Protein AF-A0A1V5MA65-F1 (afdb_monomer_lite)

Sequence (124 aa):
MDDLGPAFPLGSARTERSMEHWQVRGLVFGADGKLYYTMRLPEAAKDSTWLLRLDPANGKREKVGRIRFGEHEPVAIASATPDFYGNLYFAEAGLSPTGLYIYRPTGISSQPTTFSFKDIKPWG

Structure (mmCIF, N/CA/C/O backbone):
data_AF-A0A1V5MA65-F1
#
_entry.id   AF-A0A1V5MA65-F1
#
loop_
_atom_site.group_PDB
_atom_site.id
_atom_site.type_symbol
_atom_site.label_atom_id
_atom_site.label_alt_id
_atom_site.label_comp_id
_atom_site.label_asym_id
_atom_site.label_entity_id
_atom_site.label_seq_id
_atom_site.pdbx_PDB_ins_code
_atom_site.Cartn_x
_atom_site.Cartn_y
_atom_site.Cartn_z
_atom_site.occupancy
_atom_site.B_iso_or_equiv
_atom_site.auth_seq_id
_atom_site.auth_comp_id
_atom_site.auth_asym_id
_atom_site.auth_atom_id
_atom_site.pdbx_PDB_model_num
ATOM 1 N N . MET A 1 1 ? -15.806 -21.937 -1.472 1.00 61.19 1 MET A N 1
ATOM 2 C CA . MET A 1 1 ? -14.777 -20.889 -1.619 1.00 61.19 1 MET A CA 1
ATOM 3 C C . MET A 1 1 ? -15.074 -20.213 -2.934 1.00 61.19 1 MET A C 1
ATOM 5 O O . MET A 1 1 ? -15.164 -20.925 -3.927 1.00 61.19 1 MET A O 1
ATOM 9 N N . ASP A 1 2 ? -15.275 -18.901 -2.915 1.00 74.38 2 ASP A N 1
ATOM 10 C CA . ASP A 1 2 ? -15.711 -18.147 -4.092 1.00 74.38 2 ASP A CA 1
ATOM 11 C C . ASP A 1 2 ? -14.494 -17.459 -4.736 1.00 74.38 2 ASP A C 1
A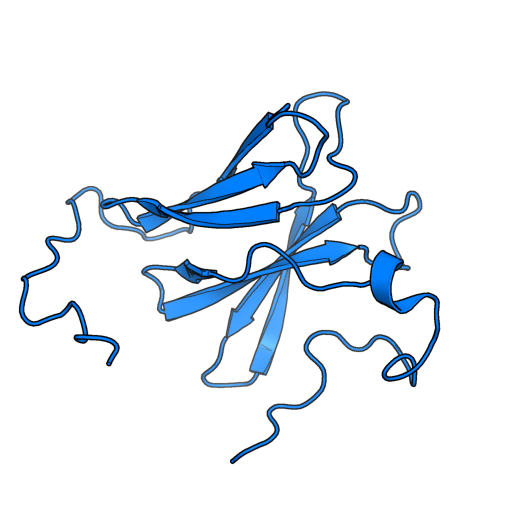TOM 13 O O . ASP A 1 2 ? -13.683 -16.859 -4.029 1.00 74.38 2 ASP A O 1
ATOM 17 N N . ASP A 1 3 ? -14.331 -17.569 -6.062 1.00 73.38 3 ASP A N 1
ATOM 18 C CA . ASP A 1 3 ? -13.291 -16.853 -6.824 1.00 73.38 3 ASP A CA 1
ATOM 19 C C . ASP A 1 3 ? -13.844 -15.484 -7.258 1.00 73.38 3 ASP A C 1
ATOM 21 O O . ASP A 1 3 ? -14.775 -15.405 -8.059 1.00 73.38 3 ASP A O 1
ATOM 25 N N . LEU A 1 4 ? -13.268 -14.398 -6.731 1.00 70.56 4 LEU A N 1
ATOM 26 C CA . LEU A 1 4 ? -13.637 -13.008 -7.058 1.00 70.56 4 LEU A CA 1
ATOM 27 C C . LEU A 1 4 ? -12.943 -12.481 -8.334 1.00 70.56 4 LEU A C 1
ATOM 29 O O . LEU A 1 4 ? -12.908 -11.268 -8.598 1.00 70.56 4 LEU A O 1
ATOM 33 N N . GLY A 1 5 ? -12.345 -13.381 -9.115 1.00 68.75 5 GLY A N 1
ATOM 34 C CA . GLY A 1 5 ? -11.618 -13.077 -10.335 1.00 68.75 5 GLY A CA 1
ATOM 35 C C . GLY A 1 5 ? -10.207 -12.527 -10.086 1.00 68.75 5 GLY A C 1
ATOM 36 O O . GLY A 1 5 ? -9.734 -12.422 -8.950 1.00 68.75 5 GLY A O 1
ATOM 37 N N . PRO A 1 6 ? -9.483 -12.167 -11.159 1.00 64.75 6 PRO A N 1
ATOM 38 C CA . PRO A 1 6 ? -8.100 -11.710 -11.059 1.00 64.75 6 PRO A CA 1
ATOM 39 C C . PRO A 1 6 ? -7.989 -10.386 -10.290 1.00 64.75 6 PRO A C 1
ATOM 41 O O . PRO A 1 6 ? -8.737 -9.447 -10.543 1.00 64.75 6 PRO A O 1
ATOM 44 N N . ALA A 1 7 ? -7.023 -10.278 -9.367 1.00 62.03 7 ALA A N 1
ATOM 45 C CA . ALA A 1 7 ? -6.778 -9.062 -8.577 1.00 62.03 7 ALA A CA 1
ATOM 46 C C . ALA A 1 7 ? -6.448 -7.828 -9.442 1.00 62.03 7 ALA A C 1
ATOM 48 O O . ALA A 1 7 ? -6.726 -6.703 -9.038 1.00 62.03 7 ALA A O 1
ATOM 49 N N . PHE A 1 8 ? -5.909 -8.035 -10.641 1.00 63.16 8 PHE A N 1
ATOM 50 C CA . PHE A 1 8 ? -5.773 -7.040 -11.703 1.00 63.16 8 PHE A CA 1
ATOM 51 C C . PHE A 1 8 ? -5.840 -7.780 -13.048 1.00 63.16 8 PHE A C 1
ATOM 53 O O . PHE A 1 8 ? -5.349 -8.911 -13.099 1.00 63.16 8 PHE A O 1
ATOM 60 N N . PRO A 1 9 ? -6.413 -7.212 -14.126 1.00 62.72 9 PRO A N 1
ATOM 61 C CA . PRO A 1 9 ? -6.472 -7.863 -15.436 1.00 62.72 9 PRO A CA 1
ATOM 62 C C . PRO A 1 9 ? -5.103 -7.821 -16.138 1.00 62.72 9 PRO A C 1
ATOM 64 O O . PRO A 1 9 ? -4.942 -7.255 -17.212 1.00 62.72 9 PRO A O 1
ATOM 67 N N . LEU A 1 10 ? -4.089 -8.414 -15.515 1.00 59.41 10 LEU A N 1
ATOM 68 C CA . LEU A 1 10 ? -2.950 -8.958 -16.243 1.00 59.41 10 LEU A CA 1
ATOM 69 C C . LEU A 1 10 ? -3.488 -10.198 -16.966 1.00 59.41 10 LEU A C 1
ATOM 71 O O . LEU A 1 10 ? -4.347 -10.871 -16.403 1.00 59.41 10 LEU A O 1
ATOM 75 N N . GLY A 1 11 ? -3.071 -10.472 -18.204 1.00 58.00 11 GLY A N 1
ATOM 76 C CA . GLY A 1 11 ? -3.553 -11.617 -18.994 1.00 58.00 11 GLY A CA 1
ATOM 77 C C . GLY A 1 11 ? -3.317 -12.990 -18.332 1.00 58.00 11 GLY A C 1
ATOM 78 O O . GLY A 1 11 ? -3.275 -13.131 -17.116 1.00 58.00 11 GLY A O 1
ATOM 79 N N . SER A 1 12 ? -3.124 -14.055 -19.112 1.00 52.19 12 SER A N 1
ATOM 80 C CA . SER A 1 12 ? -2.975 -15.448 -18.631 1.00 52.19 12 SER A CA 1
ATOM 81 C C . SER A 1 12 ? -1.757 -15.744 -17.719 1.00 52.19 12 SER A C 1
ATOM 83 O O . SER A 1 12 ? -1.396 -16.900 -17.531 1.00 52.19 12 SER A O 1
ATOM 85 N N . ALA A 1 13 ? -1.142 -14.735 -17.102 1.00 53.38 13 ALA A N 1
ATOM 86 C CA . ALA A 1 13 ? 0.080 -14.763 -16.302 1.00 53.38 13 ALA A CA 1
ATOM 87 C C . ALA A 1 13 ? -0.024 -15.498 -14.944 1.00 53.38 13 ALA A C 1
ATOM 89 O O . ALA A 1 13 ? 0.872 -15.367 -14.113 1.00 53.38 13 ALA A O 1
ATOM 90 N N . ARG A 1 14 ? -1.081 -16.292 -14.692 1.00 53.56 14 ARG A N 1
ATOM 91 C CA . ARG A 1 14 ? -1.266 -17.036 -13.424 1.00 53.56 14 ARG A CA 1
ATOM 92 C C . ARG A 1 14 ? -0.153 -18.071 -13.148 1.00 53.56 14 ARG A C 1
ATOM 94 O O . ARG A 1 14 ? -0.109 -18.583 -12.036 1.00 53.56 14 ARG A O 1
ATOM 101 N N . THR A 1 15 ? 0.722 -18.383 -14.113 1.00 51.38 15 THR A N 1
ATOM 102 C CA . THR A 1 15 ? 1.721 -19.469 -14.007 1.00 51.38 15 THR A CA 1
ATOM 103 C C . THR A 1 15 ? 3.110 -19.159 -14.590 1.00 51.38 15 THR A C 1
ATOM 105 O O . THR A 1 15 ? 3.912 -20.074 -14.769 1.00 51.38 15 THR A O 1
ATOM 108 N N . GLU A 1 16 ? 3.435 -17.909 -14.925 1.00 54.78 16 GLU A N 1
ATOM 109 C CA . GLU A 1 16 ? 4.741 -17.592 -15.530 1.00 54.78 16 GLU A CA 1
ATOM 110 C C . GLU A 1 16 ? 5.850 -17.368 -14.489 1.00 54.78 16 GLU A C 1
ATOM 112 O O . GLU A 1 16 ? 5.624 -16.807 -13.423 1.00 54.78 16 GLU A O 1
ATOM 117 N N . ARG A 1 17 ? 7.105 -17.723 -14.811 1.00 47.19 17 ARG A N 1
ATOM 118 C CA . ARG A 1 17 ? 8.280 -17.410 -13.961 1.00 47.19 17 ARG A CA 1
ATOM 119 C C . ARG A 1 17 ? 8.462 -15.904 -13.699 1.00 47.19 17 ARG A C 1
ATOM 121 O O . ARG A 1 17 ? 9.139 -15.536 -12.747 1.00 47.19 17 ARG A O 1
ATOM 128 N N . SER A 1 18 ? 7.833 -15.045 -14.502 1.00 56.78 18 SER A N 1
ATOM 129 C CA . SER A 1 18 ? 7.744 -13.594 -14.298 1.00 56.78 18 SER A CA 1
ATOM 130 C C . SER A 1 18 ? 6.825 -13.193 -13.131 1.00 56.78 18 SER A C 1
ATOM 132 O O . SER A 1 18 ? 6.765 -12.015 -12.791 1.00 56.78 18 SER A O 1
ATOM 134 N N . MET A 1 19 ? 6.130 -14.138 -12.482 1.00 58.12 19 MET A N 1
ATOM 135 C CA . MET A 1 19 ? 5.205 -13.863 -11.378 1.00 58.12 19 MET A CA 1
ATOM 136 C C . MET A 1 19 ? 5.847 -13.078 -10.235 1.00 58.12 19 MET A C 1
ATOM 138 O O . MET A 1 19 ? 5.172 -12.228 -9.669 1.00 58.12 19 MET A O 1
ATOM 142 N N . GLU A 1 20 ? 7.129 -13.298 -9.916 1.00 61.44 20 GLU A N 1
ATOM 143 C CA . GLU A 1 20 ? 7.842 -12.490 -8.909 1.00 61.44 20 GLU A CA 1
ATOM 144 C C . GLU A 1 20 ? 7.826 -10.997 -9.230 1.00 61.44 20 GLU A C 1
ATOM 146 O O . GLU A 1 20 ? 7.666 -10.169 -8.335 1.00 61.44 20 GLU A O 1
ATOM 151 N N . HIS A 1 21 ? 7.909 -10.653 -10.514 1.00 69.06 21 HIS A N 1
ATOM 152 C CA . HIS A 1 21 ? 7.851 -9.275 -10.980 1.00 69.06 21 HIS A CA 1
ATOM 153 C C . HIS A 1 21 ? 6.453 -8.656 -10.785 1.00 69.06 21 HIS A C 1
ATOM 155 O O . HIS A 1 21 ? 6.341 -7.463 -10.509 1.00 69.06 21 HIS A O 1
ATOM 161 N N . TRP A 1 22 ? 5.390 -9.461 -10.878 1.00 72.75 22 TRP A N 1
ATOM 162 C CA . TRP A 1 22 ? 3.987 -9.023 -10.797 1.00 72.75 22 TRP A CA 1
ATOM 163 C C . TRP A 1 22 ? 3.310 -9.362 -9.464 1.00 72.75 22 TRP A C 1
ATOM 165 O O . TRP A 1 22 ? 2.083 -9.305 -9.349 1.00 72.75 22 TRP A O 1
ATOM 175 N N . GLN A 1 23 ? 4.092 -9.748 -8.456 1.00 77.50 23 GLN A N 1
ATOM 176 C CA . GLN A 1 23 ? 3.560 -10.216 -7.185 1.00 77.50 23 GLN A CA 1
ATOM 177 C C . GLN A 1 23 ? 2.812 -9.108 -6.444 1.00 77.50 23 GLN A C 1
ATOM 179 O O . GLN A 1 23 ? 3.290 -7.984 -6.285 1.00 77.50 23 GLN A O 1
ATOM 184 N N . VAL A 1 24 ? 1.641 -9.478 -5.930 1.00 86.06 24 VAL A N 1
ATOM 185 C CA . VAL A 1 24 ? 0.909 -8.672 -4.959 1.00 86.06 24 VAL A CA 1
ATOM 186 C C . VAL A 1 24 ? 1.661 -8.704 -3.629 1.00 86.06 24 VAL A C 1
ATOM 188 O O . VAL A 1 24 ? 2.080 -9.764 -3.152 1.00 86.06 24 VAL A O 1
ATOM 191 N N . ARG A 1 25 ? 1.840 -7.528 -3.031 1.00 89.94 25 ARG A N 1
ATOM 192 C CA . ARG A 1 25 ? 2.578 -7.312 -1.784 1.00 89.94 25 ARG A CA 1
ATOM 193 C C . ARG A 1 25 ? 1.868 -6.308 -0.888 1.00 89.94 25 ARG A C 1
ATOM 195 O O . ARG A 1 25 ? 1.133 -5.453 -1.382 1.00 89.94 25 ARG A O 1
ATOM 202 N N . GLY A 1 26 ? 2.130 -6.375 0.418 1.00 91.19 26 GLY A N 1
ATOM 203 C CA . GLY A 1 26 ? 1.583 -5.415 1.381 1.00 91.19 26 GLY A CA 1
ATOM 204 C C . GLY A 1 26 ? 0.052 -5.377 1.381 1.00 91.19 26 GLY A C 1
ATOM 205 O O . GLY A 1 26 ? -0.531 -4.301 1.331 1.00 91.19 26 GLY A O 1
ATOM 206 N N . LEU A 1 27 ? -0.588 -6.548 1.356 1.00 93.62 27 LEU A N 1
ATOM 207 C CA . LEU A 1 27 ? -2.043 -6.669 1.369 1.00 93.62 27 LEU A CA 1
ATOM 208 C C . LEU A 1 27 ? -2.590 -6.306 2.754 1.00 93.62 27 LEU A C 1
ATOM 210 O O . LEU A 1 27 ? -2.206 -6.929 3.742 1.00 93.62 27 LEU A O 1
ATOM 214 N N . VAL A 1 28 ? -3.494 -5.331 2.828 1.00 94.94 28 VAL A N 1
ATOM 215 C CA . VAL A 1 28 ? -4.028 -4.829 4.098 1.00 94.94 28 VAL A CA 1
ATOM 216 C C . VAL A 1 28 ? -5.444 -4.273 3.940 1.00 94.94 28 VAL A C 1
ATOM 218 O O . VAL A 1 28 ? -5.759 -3.634 2.938 1.00 94.94 28 VAL A O 1
ATOM 221 N N . PHE A 1 29 ? -6.313 -4.502 4.926 1.00 93.50 29 PHE A N 1
ATOM 222 C CA . PHE A 1 29 ? -7.617 -3.839 4.988 1.00 93.50 29 PHE A CA 1
ATOM 223 C C . PHE A 1 29 ? -7.486 -2.434 5.577 1.00 93.50 29 PHE A C 1
ATOM 225 O O . PHE A 1 29 ? -6.865 -2.246 6.623 1.00 93.50 29 PHE A O 1
ATOM 232 N N . GLY A 1 30 ? -8.102 -1.459 4.912 1.00 91.62 30 GLY A N 1
ATOM 233 C CA . GLY A 1 30 ? -8.318 -0.131 5.467 1.00 91.62 30 GLY A CA 1
ATOM 234 C C . GLY A 1 30 ? -9.536 -0.079 6.382 1.00 91.62 30 GLY A C 1
ATOM 235 O O . GLY A 1 30 ? -10.435 -0.918 6.306 1.00 91.62 30 GLY A O 1
ATOM 236 N N . ALA A 1 31 ? -9.589 0.952 7.226 1.00 89.31 31 ALA A N 1
ATOM 237 C CA . ALA A 1 31 ? -10.749 1.226 8.077 1.00 89.31 31 ALA A CA 1
ATOM 238 C C . ALA A 1 31 ? -12.022 1.562 7.268 1.00 89.31 31 ALA A C 1
ATOM 240 O O . ALA A 1 31 ? -13.130 1.458 7.781 1.00 89.31 31 ALA A O 1
ATOM 241 N N . ASP A 1 32 ? -11.871 1.916 5.989 1.00 89.25 32 ASP A N 1
ATOM 242 C CA . ASP A 1 32 ? -12.958 2.099 5.020 1.00 89.25 32 ASP A CA 1
ATOM 243 C C . ASP A 1 32 ? -13.520 0.772 4.463 1.00 89.25 32 ASP A C 1
ATOM 245 O O . ASP A 1 32 ? -14.362 0.777 3.560 1.00 89.25 32 ASP A O 1
ATOM 249 N N . GLY A 1 33 ? -13.040 -0.372 4.965 1.00 89.75 33 GLY A N 1
ATOM 250 C CA . GLY A 1 33 ? -13.450 -1.709 4.536 1.00 89.75 33 GLY A CA 1
ATOM 251 C C . GLY A 1 33 ? -12.929 -2.103 3.152 1.00 89.75 33 GLY A C 1
ATOM 252 O O . GLY A 1 33 ? -13.351 -3.126 2.607 1.00 89.75 33 GLY A O 1
ATOM 253 N N . LYS A 1 34 ? -12.030 -1.310 2.558 1.00 93.25 34 LYS A N 1
ATOM 254 C CA . LYS A 1 34 ? -11.418 -1.607 1.260 1.00 93.25 34 LYS A CA 1
ATOM 255 C C . LYS A 1 34 ? -10.095 -2.333 1.454 1.00 93.25 34 LYS A C 1
ATOM 257 O O . LYS A 1 34 ? -9.417 -2.183 2.470 1.00 93.25 34 LYS A O 1
ATOM 262 N N . LEU A 1 35 ? -9.729 -3.135 0.463 1.00 94.44 35 LEU A N 1
ATOM 263 C CA . LEU A 1 35 ? -8.485 -3.888 0.461 1.00 94.44 35 LEU A CA 1
ATOM 264 C C . LEU A 1 35 ? -7.429 -3.115 -0.326 1.00 94.44 35 LEU A C 1
ATOM 266 O O . LEU A 1 35 ? -7.636 -2.786 -1.493 1.00 94.44 35 LEU A O 1
ATOM 270 N N . TYR A 1 36 ? -6.300 -2.843 0.308 1.00 95.31 36 TYR A N 1
ATOM 271 C CA . TYR A 1 36 ? -5.174 -2.126 -0.271 1.00 95.31 36 TYR A CA 1
ATOM 272 C C . TYR A 1 36 ? -4.018 -3.082 -0.493 1.00 95.31 36 TYR A C 1
ATOM 274 O O . TYR A 1 36 ? -3.755 -3.957 0.330 1.00 95.31 36 TYR A O 1
ATOM 282 N N . TYR A 1 37 ? -3.330 -2.927 -1.615 1.00 94.25 37 TYR A N 1
ATOM 283 C CA . TYR A 1 37 ? -2.162 -3.733 -1.937 1.00 94.25 37 TYR A CA 1
ATOM 284 C C . TYR A 1 37 ? -1.297 -3.051 -2.972 1.00 94.25 37 TYR A C 1
ATOM 286 O O . TYR A 1 37 ? -1.704 -2.105 -3.646 1.00 94.25 37 TYR A O 1
ATOM 294 N N . THR A 1 38 ? -0.085 -3.566 -3.101 1.00 92.06 38 THR A N 1
ATOM 295 C CA . THR A 1 38 ? 0.920 -3.020 -3.996 1.00 92.06 38 THR A CA 1
ATOM 296 C C . THR A 1 38 ? 1.319 -4.049 -5.032 1.00 92.06 38 THR A C 1
ATOM 298 O O . THR A 1 38 ? 1.391 -5.244 -4.738 1.00 92.06 38 THR A O 1
ATOM 301 N N . MET A 1 39 ? 1.541 -3.588 -6.256 1.00 87.50 39 MET A N 1
ATOM 302 C CA . MET A 1 39 ? 2.092 -4.398 -7.337 1.00 87.50 39 MET A CA 1
ATOM 303 C C . MET A 1 39 ? 2.670 -3.496 -8.422 1.00 87.50 39 MET A C 1
ATOM 305 O O . MET A 1 39 ? 2.331 -2.311 -8.515 1.00 87.50 39 MET A O 1
ATOM 309 N N . ARG A 1 40 ? 3.510 -4.071 -9.277 1.00 83.19 40 ARG A N 1
ATOM 310 C CA . ARG A 1 40 ? 3.910 -3.418 -10.523 1.00 83.19 40 ARG A CA 1
ATOM 311 C C . ARG A 1 40 ? 2.802 -3.538 -11.555 1.00 83.19 40 ARG A C 1
ATOM 313 O O . ARG A 1 40 ? 2.083 -4.535 -11.585 1.00 83.19 40 ARG A O 1
ATOM 320 N N . LEU A 1 41 ? 2.674 -2.518 -12.398 1.00 78.88 41 LEU A N 1
ATOM 321 C CA . LEU A 1 41 ? 1.731 -2.511 -13.513 1.00 78.88 41 LEU A CA 1
ATOM 322 C C . LEU A 1 41 ? 2.488 -2.377 -14.843 1.00 78.88 41 LEU A C 1
ATOM 324 O O . LEU A 1 41 ? 3.318 -1.477 -14.951 1.00 78.88 41 LEU A O 1
ATOM 328 N N . PRO A 1 42 ? 2.169 -3.194 -15.863 1.00 67.31 42 PRO A N 1
ATOM 329 C CA . PRO A 1 42 ? 2.885 -3.219 -17.144 1.00 67.31 42 PRO A CA 1
ATOM 330 C C . PRO A 1 42 ? 2.658 -1.967 -18.002 1.00 67.31 42 PRO A C 1
ATOM 332 O O . PRO A 1 42 ? 3.416 -1.699 -18.923 1.00 67.31 42 PRO A O 1
ATOM 335 N N . GLU A 1 43 ? 1.616 -1.187 -17.712 1.00 65.12 43 GLU A N 1
ATOM 336 C CA . GLU A 1 43 ? 1.283 0.043 -18.446 1.00 65.12 43 GLU A CA 1
ATOM 337 C C . GLU A 1 43 ? 2.144 1.252 -18.037 1.00 65.12 43 GLU A C 1
ATOM 339 O O . GLU A 1 43 ? 2.028 2.326 -18.628 1.00 65.12 43 GLU A O 1
ATOM 344 N N . ALA A 1 44 ? 2.968 1.134 -16.993 1.00 59.75 44 ALA A N 1
ATOM 345 C CA . ALA A 1 44 ? 3.808 2.232 -16.541 1.00 59.75 44 ALA A CA 1
ATOM 346 C C . ALA A 1 44 ? 5.122 2.239 -17.341 1.00 59.75 44 ALA A C 1
ATOM 348 O O . ALA A 1 44 ? 5.840 1.250 -17.371 1.00 59.75 44 ALA A O 1
ATOM 349 N N . ALA A 1 45 ? 5.466 3.374 -17.963 1.00 54.69 45 ALA A N 1
ATOM 350 C CA . ALA A 1 45 ? 6.693 3.558 -18.761 1.00 54.69 45 ALA A CA 1
ATOM 351 C C . ALA A 1 45 ? 8.014 3.264 -18.003 1.00 54.69 45 ALA A C 1
ATOM 353 O O . ALA A 1 45 ? 9.091 3.236 -18.595 1.00 54.69 45 ALA A O 1
ATOM 354 N N . LYS A 1 46 ? 7.922 3.058 -16.688 1.00 64.38 46 LYS A N 1
ATOM 355 C CA . LYS A 1 46 ? 8.894 2.409 -15.809 1.00 64.38 46 LYS A CA 1
ATOM 356 C C . LYS A 1 46 ? 8.115 1.383 -14.988 1.00 64.38 46 LYS A C 1
ATOM 358 O O . LYS A 1 46 ? 7.001 1.712 -14.584 1.00 64.38 46 LYS A O 1
ATOM 363 N N . ASP A 1 47 ? 8.703 0.218 -14.713 1.00 69.44 47 ASP A N 1
ATOM 364 C CA . ASP A 1 47 ? 8.181 -0.870 -13.860 1.00 69.44 47 ASP A CA 1
ATOM 365 C C . ASP A 1 47 ? 7.930 -0.418 -12.404 1.00 69.44 47 ASP A C 1
ATOM 367 O O . ASP A 1 47 ? 8.558 -0.871 -11.447 1.00 69.44 47 ASP A O 1
ATOM 371 N N . SER A 1 48 ? 7.028 0.538 -12.221 1.00 82.06 48 SER A N 1
ATOM 372 C CA . SER A 1 48 ? 6.8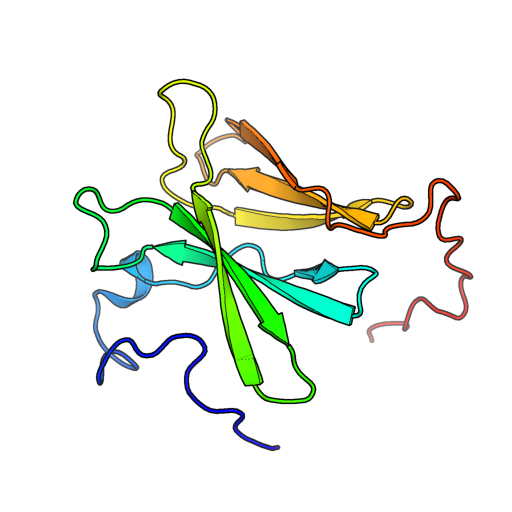12 1.228 -10.962 1.00 82.06 48 SER A CA 1
ATOM 373 C C . SER A 1 48 ? 5.855 0.461 -10.078 1.00 82.06 48 SER A C 1
ATOM 375 O O . SER A 1 48 ? 4.867 -0.112 -10.541 1.00 82.06 48 SER A O 1
ATOM 377 N N . THR A 1 49 ? 6.107 0.541 -8.778 1.00 87.94 49 THR A N 1
ATOM 378 C CA . THR A 1 49 ? 5.222 0.000 -7.753 1.00 87.94 49 THR A CA 1
ATOM 379 C C . THR A 1 49 ? 4.039 0.946 -7.528 1.00 87.94 49 THR A C 1
ATOM 381 O O . THR A 1 49 ? 4.205 2.123 -7.190 1.00 87.94 49 THR A O 1
ATOM 384 N N . TRP A 1 50 ? 2.827 0.428 -7.711 1.00 90.81 50 TRP A N 1
ATOM 385 C CA . TRP A 1 50 ? 1.575 1.153 -7.503 1.00 90.81 50 TRP A CA 1
ATOM 386 C C . TRP A 1 50 ? 0.864 0.670 -6.249 1.00 90.81 50 TRP A C 1
ATOM 388 O O . TRP A 1 50 ? 0.860 -0.524 -5.965 1.00 90.81 50 TRP A O 1
ATOM 398 N N . LEU A 1 51 ? 0.209 1.595 -5.551 1.00 93.88 51 LEU A N 1
ATOM 399 C CA . LEU A 1 51 ? -0.831 1.296 -4.580 1.00 93.88 51 LEU A CA 1
ATOM 400 C C . LEU A 1 51 ? -2.170 1.167 -5.310 1.00 93.88 51 LEU A C 1
ATOM 402 O O . LEU A 1 51 ? -2.594 2.069 -6.041 1.00 93.88 51 LEU A O 1
ATOM 406 N N . LEU A 1 52 ? -2.836 0.045 -5.082 1.00 93.81 52 LEU A N 1
ATOM 407 C CA . LEU A 1 52 ? -4.142 -0.290 -5.623 1.00 93.81 52 LEU A CA 1
ATOM 408 C C . LEU A 1 52 ? -5.146 -0.458 -4.489 1.00 93.81 52 LEU A C 1
ATOM 410 O O . LEU A 1 52 ? -4.784 -0.856 -3.379 1.00 93.81 52 LEU A O 1
ATOM 414 N N . ARG A 1 53 ? -6.412 -0.179 -4.795 1.00 94.62 53 ARG A N 1
ATOM 415 C CA . ARG A 1 53 ? -7.542 -0.397 -3.892 1.00 94.62 53 ARG A CA 1
ATOM 416 C C . ARG A 1 53 ? -8.584 -1.277 -4.574 1.00 94.62 53 ARG A C 1
ATOM 418 O O . ARG A 1 53 ? -8.951 -1.030 -5.722 1.00 94.62 53 ARG A O 1
ATOM 425 N N . LEU A 1 54 ? -9.050 -2.294 -3.856 1.00 93.56 54 LEU A N 1
ATOM 426 C CA . LEU A 1 54 ? -10.126 -3.206 -4.232 1.00 93.56 54 LEU A CA 1
ATOM 427 C C . LEU A 1 54 ? -11.294 -3.036 -3.261 1.00 93.56 54 LEU A C 1
ATOM 429 O O . LEU A 1 54 ? -11.130 -3.092 -2.043 1.00 93.56 54 LEU A O 1
ATOM 433 N N . ASP A 1 55 ? -12.487 -2.887 -3.816 1.00 92.81 55 ASP A N 1
ATOM 434 C CA . ASP A 1 55 ? -13.734 -2.978 -3.079 1.00 92.81 55 ASP A CA 1
ATOM 435 C C . ASP A 1 55 ? -14.219 -4.437 -3.055 1.00 92.81 55 ASP A C 1
ATOM 437 O O . ASP A 1 55 ? -14.661 -4.945 -4.090 1.00 92.81 55 ASP A O 1
ATOM 441 N N . PRO A 1 56 ? -14.147 -5.139 -1.909 1.00 88.69 56 PRO A N 1
ATOM 442 C CA . PRO A 1 56 ? -14.528 -6.548 -1.844 1.00 88.69 56 PRO A CA 1
ATOM 443 C C . PRO A 1 56 ? -16.023 -6.772 -2.101 1.00 88.69 56 PRO A C 1
ATOM 445 O O . PRO A 1 56 ? -16.403 -7.869 -2.496 1.00 88.69 56 PRO A O 1
ATOM 448 N N . ALA A 1 57 ? -16.870 -5.752 -1.918 1.00 89.62 57 ALA A N 1
ATOM 449 C CA . ALA A 1 57 ? -18.315 -5.886 -2.091 1.00 89.62 57 ALA A CA 1
ATOM 450 C C . ALA A 1 57 ? -18.736 -6.034 -3.563 1.00 89.62 57 ALA A C 1
ATOM 452 O O . ALA A 1 57 ? -19.767 -6.632 -3.852 1.00 89.62 57 ALA A O 1
ATOM 453 N N . ASN A 1 58 ? -17.966 -5.469 -4.496 1.00 89.44 58 ASN A N 1
ATOM 454 C CA . ASN A 1 58 ? -18.318 -5.435 -5.922 1.00 89.44 58 ASN A CA 1
ATOM 455 C C . ASN A 1 58 ? -17.144 -5.772 -6.859 1.00 89.44 58 ASN A C 1
ATOM 457 O O . ASN A 1 58 ? -17.301 -5.752 -8.077 1.00 89.44 58 ASN A O 1
ATOM 461 N N . GLY A 1 59 ? -15.959 -6.056 -6.317 1.00 86.56 59 GLY A N 1
ATOM 462 C CA . GLY A 1 59 ? -14.767 -6.369 -7.097 1.00 86.56 59 GLY A CA 1
ATOM 463 C C . GLY A 1 59 ? -14.151 -5.171 -7.831 1.00 86.56 59 GLY A C 1
ATOM 464 O O . GLY A 1 59 ? -13.225 -5.353 -8.627 1.00 86.56 59 GLY A O 1
ATOM 465 N N . LYS A 1 60 ? -14.635 -3.943 -7.617 1.00 90.00 60 LYS A N 1
ATOM 466 C CA . LYS A 1 60 ? -14.115 -2.758 -8.307 1.00 90.00 60 LYS A CA 1
ATOM 467 C C . LYS A 1 60 ? -12.698 -2.456 -7.831 1.00 90.00 60 LYS A C 1
ATOM 469 O O . LYS A 1 60 ? -12.431 -2.409 -6.633 1.00 90.00 60 LYS A O 1
ATOM 474 N N . ARG A 1 61 ? -11.799 -2.232 -8.789 1.00 87.94 61 ARG A N 1
ATOM 475 C CA . ARG A 1 61 ? -10.373 -1.969 -8.566 1.00 87.94 61 ARG A CA 1
ATOM 476 C C . ARG A 1 61 ? -10.015 -0.586 -9.082 1.00 87.94 61 ARG A C 1
ATOM 478 O O . ARG A 1 61 ? -10.528 -0.159 -10.115 1.00 87.94 61 ARG A O 1
ATOM 485 N N . GLU A 1 62 ? -9.117 0.094 -8.390 1.00 92.06 62 GLU A N 1
ATOM 486 C CA . GLU A 1 62 ? -8.641 1.418 -8.777 1.00 92.06 62 GLU A CA 1
ATOM 487 C C . GLU A 1 62 ? -7.150 1.608 -8.473 1.00 92.06 62 GLU A C 1
ATOM 489 O O . GLU A 1 62 ? -6.597 1.020 -7.538 1.00 92.06 62 GLU A O 1
ATOM 494 N N . LYS A 1 63 ? -6.500 2.449 -9.286 1.00 92.25 63 LYS A N 1
ATOM 495 C CA . LYS A 1 63 ? -5.122 2.896 -9.069 1.00 92.25 63 LYS A CA 1
ATOM 496 C C . LYS A 1 63 ? -5.165 4.094 -8.121 1.00 92.25 63 LYS A C 1
ATOM 498 O O . LYS A 1 63 ? -5.640 5.155 -8.516 1.00 92.25 63 LYS A O 1
ATOM 503 N N . VAL A 1 64 ? -4.676 3.928 -6.893 1.00 93.81 64 VAL A N 1
ATOM 504 C CA . VAL A 1 64 ? -4.649 5.009 -5.893 1.00 93.81 64 VAL A CA 1
ATOM 505 C C . VAL A 1 64 ? -3.509 5.976 -6.197 1.00 93.81 64 VAL A C 1
ATOM 507 O O . VAL A 1 64 ? -3.692 7.190 -6.205 1.00 93.81 64 VAL A O 1
ATOM 510 N N . GLY A 1 65 ? -2.320 5.438 -6.474 1.00 91.69 65 GLY A N 1
ATOM 511 C CA . GLY A 1 65 ? -1.149 6.243 -6.800 1.00 91.69 65 GLY A CA 1
ATOM 512 C C . GLY A 1 65 ? 0.138 5.430 -6.840 1.00 91.69 65 GLY A C 1
ATOM 513 O O . GLY A 1 65 ? 0.177 4.273 -6.424 1.00 91.69 65 GLY A O 1
ATOM 514 N N . ARG A 1 66 ? 1.206 6.043 -7.353 1.00 91.06 66 ARG A N 1
ATOM 515 C CA . ARG A 1 66 ? 2.553 5.455 -7.330 1.00 91.06 66 ARG A CA 1
ATOM 516 C C . ARG A 1 66 ? 3.147 5.588 -5.936 1.00 91.06 66 ARG A C 1
ATOM 518 O O . ARG A 1 66 ? 3.041 6.654 -5.329 1.00 91.06 66 ARG A O 1
ATOM 525 N N . ILE A 1 67 ? 3.806 4.536 -5.462 1.00 89.50 67 ILE A N 1
ATOM 526 C CA . ILE A 1 67 ? 4.589 4.611 -4.229 1.00 89.50 67 ILE A CA 1
ATOM 527 C C . ILE A 1 67 ? 5.945 5.206 -4.585 1.00 89.50 67 ILE A C 1
ATOM 529 O O . ILE A 1 67 ? 6.676 4.631 -5.386 1.00 89.50 67 ILE A O 1
ATOM 533 N N . ARG A 1 68 ? 6.251 6.379 -4.028 1.00 87.06 68 ARG A N 1
ATOM 534 C CA . ARG A 1 68 ? 7.534 7.062 -4.210 1.00 87.06 68 ARG A CA 1
ATOM 535 C C . ARG A 1 68 ? 7.797 8.069 -3.096 1.00 87.06 68 ARG A C 1
ATOM 537 O O . ARG A 1 68 ? 6.850 8.583 -2.498 1.00 87.06 68 ARG A O 1
ATOM 544 N N . PHE A 1 69 ? 9.064 8.393 -2.870 1.00 81.25 69 PHE A N 1
ATOM 545 C CA . PHE A 1 69 ? 9.493 9.485 -1.995 1.00 81.25 69 PHE A CA 1
ATOM 546 C C . PHE A 1 69 ? 10.548 10.331 -2.715 1.00 81.25 69 PHE A C 1
ATOM 548 O O . PHE A 1 69 ? 11.664 9.877 -2.962 1.00 81.25 69 PHE A O 1
ATOM 555 N N . GLY A 1 70 ? 10.180 11.556 -3.100 1.00 83.25 70 GLY A N 1
ATOM 556 C CA . GLY A 1 70 ? 10.982 12.345 -4.038 1.00 83.25 70 GLY A CA 1
ATOM 557 C C . GLY A 1 70 ? 11.145 11.604 -5.370 1.00 83.25 70 GLY A C 1
ATOM 558 O O . GLY A 1 70 ? 10.151 11.253 -6.012 1.00 83.25 70 GLY A O 1
ATOM 559 N N . GLU A 1 71 ? 12.398 11.338 -5.739 1.00 83.31 71 GLU A N 1
ATOM 560 C CA . GLU A 1 71 ? 12.780 10.575 -6.936 1.00 83.31 71 GLU A CA 1
ATOM 561 C C . GLU A 1 71 ? 12.952 9.065 -6.672 1.00 83.31 71 GLU A C 1
ATOM 563 O O . GLU A 1 71 ? 13.143 8.298 -7.614 1.00 83.31 71 GLU A O 1
ATOM 568 N N . HIS A 1 72 ? 12.890 8.619 -5.408 1.00 83.75 72 HIS A N 1
ATOM 569 C CA . HIS A 1 72 ? 13.043 7.205 -5.045 1.00 83.75 72 HIS A CA 1
ATOM 570 C C . HIS A 1 72 ? 11.740 6.430 -5.242 1.00 83.75 72 HIS A C 1
ATOM 572 O O . HIS A 1 72 ? 10.677 6.865 -4.790 1.00 83.75 72 HIS A O 1
ATOM 578 N N . GLU A 1 73 ? 11.840 5.253 -5.859 1.00 86.00 73 GLU A N 1
ATOM 579 C CA . GLU A 1 73 ? 10.740 4.304 -6.029 1.00 86.00 73 GLU A CA 1
ATOM 580 C C . GLU A 1 73 ? 11.137 2.941 -5.450 1.00 86.00 73 GLU A C 1
ATOM 582 O O . GLU A 1 73 ? 12.183 2.403 -5.825 1.00 86.00 73 GLU A O 1
ATOM 587 N N . PRO A 1 74 ? 10.311 2.346 -4.572 1.00 84.25 74 PRO A N 1
ATOM 588 C CA . PRO A 1 74 ? 10.614 1.046 -4.009 1.00 84.25 74 PRO A CA 1
ATOM 589 C C . PRO A 1 74 ? 10.513 -0.032 -5.085 1.00 84.25 74 PRO A C 1
ATOM 591 O O . PRO A 1 74 ? 9.518 -0.136 -5.814 1.00 84.25 74 PRO A O 1
ATOM 594 N N . VAL A 1 75 ? 11.525 -0.896 -5.119 1.00 79.50 75 VAL A N 1
ATOM 595 C CA . VAL A 1 75 ? 11.555 -2.075 -5.992 1.00 79.50 75 VAL A CA 1
ATOM 596 C C . VAL A 1 75 ? 10.443 -3.048 -5.600 1.00 79.50 75 VAL A C 1
ATOM 598 O O . VAL A 1 75 ? 9.772 -3.592 -6.476 1.00 79.50 75 VAL A O 1
ATOM 601 N N . ALA A 1 76 ? 10.233 -3.258 -4.302 1.00 81.31 76 ALA A N 1
ATOM 602 C CA . ALA A 1 76 ? 9.178 -4.112 -3.779 1.00 81.31 76 ALA A CA 1
ATOM 603 C C . ALA A 1 76 ? 8.741 -3.651 -2.383 1.00 81.31 76 ALA A C 1
ATOM 605 O O . ALA A 1 76 ? 9.482 -2.981 -1.668 1.00 81.31 76 ALA A O 1
ATOM 606 N N . ILE A 1 77 ? 7.535 -4.048 -1.991 1.00 89.56 77 ILE A N 1
ATOM 607 C CA . ILE A 1 77 ? 7.012 -3.899 -0.631 1.00 89.56 77 ILE A CA 1
ATOM 608 C C . ILE A 1 77 ? 7.043 -5.275 0.034 1.00 89.56 77 ILE A C 1
ATOM 610 O O . ILE A 1 77 ? 6.722 -6.279 -0.601 1.00 89.56 77 ILE A O 1
ATOM 614 N N . ALA A 1 78 ? 7.453 -5.340 1.296 1.00 88.38 78 ALA A N 1
ATOM 615 C C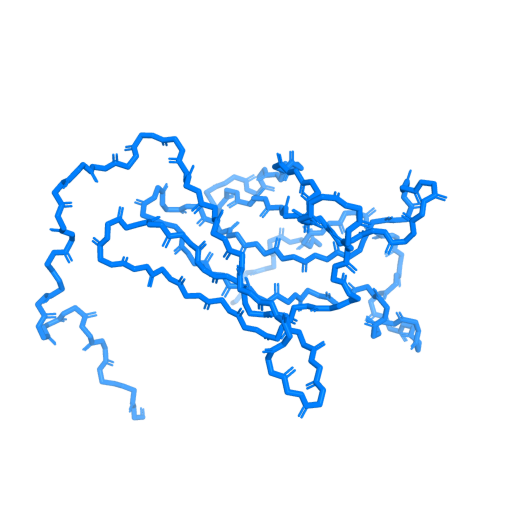A . ALA A 1 78 ? 7.494 -6.585 2.057 1.00 88.38 78 ALA A CA 1
ATOM 616 C C . ALA A 1 78 ? 6.152 -6.851 2.745 1.00 88.38 78 ALA A C 1
ATOM 618 O O . ALA A 1 78 ? 5.546 -7.905 2.562 1.00 88.38 78 ALA A O 1
ATOM 619 N N . SER A 1 79 ? 5.677 -5.875 3.517 1.00 90.38 79 SER A N 1
ATOM 620 C CA . SER A 1 79 ? 4.495 -6.008 4.366 1.00 90.38 79 SER A CA 1
ATOM 621 C C . SER A 1 79 ? 3.759 -4.678 4.496 1.00 90.38 79 SER A C 1
ATOM 623 O O . SER A 1 79 ? 4.308 -3.620 4.175 1.00 90.38 79 SER A O 1
ATOM 625 N N . ALA A 1 80 ? 2.516 -4.746 4.964 1.00 94.12 80 ALA A N 1
ATOM 626 C CA . ALA A 1 80 ? 1.711 -3.582 5.277 1.00 94.12 80 ALA A CA 1
ATOM 627 C C . ALA A 1 80 ? 0.861 -3.806 6.529 1.00 94.12 80 ALA A C 1
ATOM 629 O O . ALA A 1 80 ? 0.494 -4.935 6.847 1.00 94.12 80 ALA A O 1
ATOM 630 N N . THR A 1 81 ? 0.544 -2.722 7.231 1.00 94.44 81 THR A N 1
ATOM 631 C CA . THR A 1 81 ? -0.301 -2.745 8.432 1.00 94.44 81 THR A CA 1
ATOM 632 C C . THR A 1 81 ? -1.047 -1.422 8.581 1.00 94.44 81 THR A C 1
ATOM 634 O O . THR A 1 81 ? -0.489 -0.380 8.223 1.00 94.44 81 THR A O 1
ATOM 637 N N . PRO A 1 82 ? -2.281 -1.414 9.111 1.00 92.62 82 PRO A N 1
ATOM 638 C CA . PRO A 1 82 ? -2.890 -0.177 9.560 1.00 92.62 82 PRO A CA 1
ATOM 639 C C . PRO A 1 82 ? -2.291 0.250 10.911 1.00 92.62 82 PRO A C 1
ATOM 641 O O . PRO A 1 82 ? -1.777 -0.587 11.660 1.00 92.62 82 PRO A O 1
ATOM 644 N N . ASP A 1 83 ? -2.381 1.536 11.237 1.00 88.69 83 ASP A N 1
ATOM 645 C CA . ASP A 1 83 ? -2.301 2.017 12.618 1.00 88.69 83 ASP A CA 1
ATOM 646 C C . ASP A 1 83 ? -3.696 2.148 13.248 1.00 88.69 83 ASP A C 1
ATOM 648 O O . ASP A 1 83 ? -4.726 1.865 12.632 1.00 88.69 83 ASP A O 1
ATOM 652 N N . PHE A 1 84 ? -3.737 2.618 14.495 1.00 86.50 84 PHE A N 1
ATOM 653 C CA . PHE A 1 84 ? -4.989 2.831 15.218 1.00 86.50 84 PHE A CA 1
ATOM 654 C C . PHE A 1 84 ? -5.856 3.952 14.628 1.00 86.50 84 PHE A C 1
ATOM 656 O O . PHE A 1 84 ? -7.048 3.987 14.897 1.00 86.50 84 PHE A O 1
ATOM 663 N N . TYR A 1 85 ? -5.314 4.844 13.802 1.00 85.75 85 TYR A N 1
ATOM 664 C CA . TYR A 1 85 ? -6.067 5.924 13.154 1.00 85.75 85 TYR A CA 1
ATOM 665 C C . TYR A 1 85 ? -6.533 5.542 11.739 1.00 85.75 85 TYR A C 1
ATOM 667 O O . TYR A 1 85 ? -7.134 6.352 11.036 1.00 85.75 85 TYR A O 1
ATOM 675 N N . GLY A 1 86 ? -6.258 4.306 11.310 1.00 88.56 86 GLY A N 1
ATOM 676 C CA . GLY A 1 86 ? -6.581 3.803 9.979 1.00 88.56 86 GLY A CA 1
ATOM 677 C C . GLY A 1 86 ? -5.640 4.297 8.876 1.00 88.56 86 GLY A C 1
ATOM 678 O O . GLY A 1 86 ? -5.941 4.106 7.695 1.00 88.56 86 GLY A O 1
ATOM 679 N N . ASN A 1 87 ? -4.496 4.892 9.230 1.00 93.00 87 ASN A N 1
ATOM 680 C CA . ASN A 1 87 ? -3.413 5.114 8.278 1.00 93.00 87 ASN A CA 1
ATOM 681 C C . ASN A 1 87 ? -2.781 3.772 7.912 1.00 93.00 87 ASN A C 1
ATOM 683 O O . ASN A 1 87 ? -2.626 2.901 8.763 1.00 93.00 87 ASN A O 1
ATOM 687 N N . LEU A 1 88 ? -2.369 3.618 6.658 1.00 94.56 88 LEU A N 1
ATOM 688 C CA . LEU A 1 88 ? -1.786 2.384 6.144 1.00 94.56 88 LEU A CA 1
ATOM 689 C C . LEU A 1 88 ? -0.289 2.559 5.939 1.00 94.56 88 LEU A C 1
ATOM 691 O O . LEU A 1 88 ? 0.139 3.442 5.196 1.00 94.56 88 LEU A O 1
ATOM 695 N N . TYR A 1 89 ? 0.494 1.699 6.575 1.00 94.12 89 TYR A N 1
ATOM 696 C CA . TYR A 1 89 ? 1.944 1.676 6.486 1.00 94.12 89 TYR A CA 1
ATOM 697 C C . TYR A 1 89 ? 2.392 0.553 5.563 1.00 94.12 89 TYR A C 1
ATOM 699 O O . TYR A 1 89 ? 1.904 -0.566 5.684 1.00 94.12 89 TYR A O 1
ATOM 707 N N . PHE A 1 90 ? 3.348 0.840 4.682 1.00 93.50 90 PHE A N 1
ATOM 708 C CA . PHE A 1 90 ? 3.935 -0.114 3.743 1.00 93.50 90 PHE A CA 1
ATOM 709 C C . PHE A 1 90 ? 5.453 -0.107 3.907 1.00 93.50 90 PHE A C 1
ATOM 711 O O . PHE A 1 90 ? 6.094 0.933 3.740 1.00 93.50 90 PHE A O 1
ATOM 718 N N . ALA A 1 91 ? 6.026 -1.260 4.244 1.00 91.38 91 ALA A N 1
ATOM 719 C CA . ALA A 1 91 ? 7.463 -1.417 4.438 1.00 91.38 91 ALA A CA 1
ATOM 720 C C . ALA A 1 91 ? 8.138 -1.826 3.126 1.00 91.38 91 ALA A C 1
ATOM 722 O O . ALA A 1 91 ? 7.745 -2.819 2.509 1.00 91.38 91 ALA A O 1
ATOM 723 N N . GLU A 1 92 ? 9.161 -1.083 2.711 1.00 89.38 92 GLU A N 1
ATOM 724 C CA . GLU A 1 92 ? 9.987 -1.442 1.558 1.00 89.38 92 GLU A CA 1
ATOM 725 C C . GLU A 1 92 ? 10.718 -2.769 1.799 1.00 89.38 92 GLU A C 1
ATOM 727 O O . GLU A 1 92 ? 11.245 -3.014 2.885 1.00 89.38 92 GLU A O 1
ATOM 732 N N . ALA A 1 93 ? 10.749 -3.631 0.784 1.00 81.44 93 ALA A N 1
ATOM 733 C CA . ALA A 1 93 ? 11.543 -4.850 0.806 1.00 81.44 93 ALA A CA 1
ATOM 734 C C . ALA A 1 93 ? 12.991 -4.545 0.388 1.00 81.44 93 ALA A C 1
ATOM 736 O O . ALA A 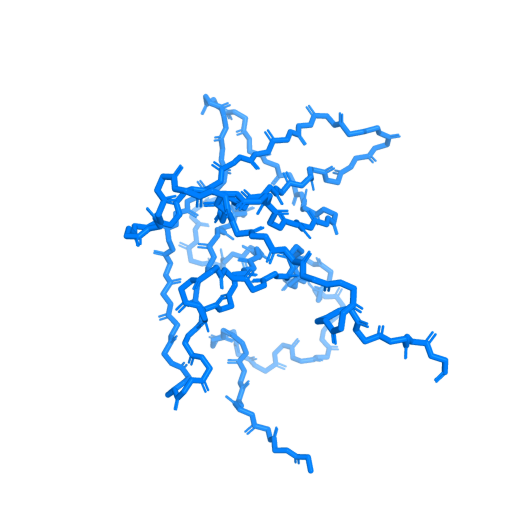1 93 ? 13.237 -4.069 -0.719 1.00 81.44 93 ALA A O 1
ATOM 737 N N . GLY A 1 94 ? 13.941 -4.882 1.259 1.00 70.31 94 GLY A N 1
ATOM 738 C CA . GLY A 1 94 ? 15.383 -4.764 1.042 1.00 70.31 94 GLY A CA 1
ATOM 739 C C . GLY A 1 94 ? 16.160 -5.643 2.032 1.00 70.31 94 GLY A C 1
ATOM 740 O O . GLY A 1 94 ? 15.556 -6.329 2.855 1.00 70.31 94 GLY A O 1
ATOM 741 N N . LEU A 1 95 ? 17.499 -5.625 1.973 1.00 56.03 95 LEU A N 1
ATOM 742 C CA . LEU A 1 95 ? 18.362 -6.320 2.953 1.00 56.03 95 LEU A CA 1
ATOM 743 C C . LEU A 1 95 ? 18.296 -5.678 4.361 1.00 56.03 95 LEU A C 1
ATOM 745 O O . LEU A 1 95 ? 18.693 -6.292 5.347 1.00 56.03 95 LEU A O 1
ATOM 749 N N . SER A 1 96 ? 17.746 -4.465 4.448 1.00 50.59 96 SER A N 1
ATOM 750 C CA . SER A 1 96 ? 17.259 -3.769 5.644 1.00 50.59 96 SER A CA 1
ATOM 751 C C . SER A 1 96 ? 16.029 -2.931 5.237 1.00 50.59 96 SER A C 1
ATOM 753 O O . SER A 1 96 ? 15.891 -2.638 4.045 1.00 50.59 96 SER A O 1
ATOM 755 N N . PRO A 1 97 ? 15.103 -2.559 6.147 1.00 54.28 97 PRO A N 1
ATOM 756 C CA . PRO A 1 97 ? 13.997 -1.671 5.789 1.00 54.28 97 PRO A CA 1
ATOM 757 C C . PRO A 1 97 ? 14.554 -0.289 5.422 1.00 54.28 97 PRO A C 1
ATOM 759 O O . PRO A 1 97 ? 14.890 0.515 6.288 1.00 54.28 97 PRO A O 1
ATOM 762 N N . THR A 1 98 ? 14.684 -0.035 4.122 1.00 67.62 98 THR A N 1
ATOM 763 C CA . THR A 1 98 ? 15.225 1.206 3.547 1.00 67.62 98 THR A CA 1
ATOM 764 C C . THR A 1 98 ? 14.187 2.323 3.466 1.00 67.62 98 THR A C 1
ATOM 766 O O . THR A 1 98 ? 14.560 3.488 3.352 1.00 67.62 98 THR A O 1
ATOM 769 N N . GLY A 1 99 ? 12.895 1.992 3.571 1.00 84.50 99 GLY A N 1
ATOM 770 C CA . GLY A 1 99 ? 11.800 2.954 3.493 1.00 84.50 99 GLY A CA 1
ATOM 771 C C . GLY A 1 99 ? 10.518 2.468 4.171 1.00 84.50 99 GLY A C 1
ATOM 772 O O . GLY A 1 99 ? 10.208 1.274 4.187 1.00 84.50 99 GLY A O 1
ATOM 773 N N . LEU A 1 100 ? 9.760 3.420 4.719 1.00 89.94 100 LEU A N 1
ATOM 774 C CA . LEU A 1 100 ? 8.414 3.217 5.249 1.00 89.94 100 LEU A CA 1
ATOM 775 C C . LEU A 1 100 ? 7.487 4.273 4.642 1.00 89.94 100 LEU A C 1
ATOM 777 O O . LEU A 1 100 ? 7.719 5.472 4.792 1.00 89.94 100 LEU A O 1
ATOM 781 N N . TYR A 1 101 ? 6.437 3.824 3.962 1.00 92.19 101 TYR A N 1
ATOM 782 C CA . TYR A 1 101 ? 5.479 4.692 3.281 1.00 92.19 101 TYR A CA 1
ATOM 783 C C . TYR A 1 101 ? 4.157 4.703 4.038 1.00 92.19 101 TYR A C 1
ATOM 785 O O . TYR A 1 101 ? 3.717 3.664 4.523 1.00 92.19 101 TYR A O 1
ATOM 793 N N . ILE A 1 102 ? 3.510 5.866 4.101 1.00 93.88 102 ILE A N 1
ATOM 794 C CA . ILE A 1 102 ? 2.193 6.033 4.717 1.00 93.88 102 ILE A CA 1
ATOM 795 C C . ILE A 1 102 ? 1.173 6.486 3.674 1.00 93.88 102 ILE A C 1
ATOM 797 O O . ILE A 1 102 ? 1.365 7.500 3.001 1.00 93.88 102 ILE A O 1
ATOM 801 N N . TYR A 1 103 ? 0.065 5.760 3.575 1.00 94.12 103 TYR A N 1
ATOM 802 C CA . TYR A 1 103 ? -1.132 6.195 2.868 1.00 94.12 103 TYR A CA 1
ATOM 803 C C . TYR A 1 103 ? -2.238 6.509 3.872 1.00 94.12 103 TYR A C 1
ATOM 805 O O . TYR A 1 103 ? -2.445 5.777 4.837 1.00 94.12 103 TYR A O 1
ATOM 813 N N . ARG A 1 104 ? -2.958 7.604 3.633 1.00 92.44 104 ARG A N 1
ATOM 814 C CA . ARG A 1 104 ? -4.088 8.029 4.458 1.00 92.44 104 ARG A CA 1
ATOM 815 C C . ARG A 1 104 ? -5.349 7.972 3.601 1.00 92.44 104 ARG A C 1
ATOM 817 O O . ARG A 1 104 ? -5.538 8.877 2.785 1.00 92.44 104 ARG A O 1
ATOM 824 N N . PRO A 1 105 ? -6.167 6.910 3.723 1.00 89.38 105 PRO A N 1
ATOM 825 C CA . PRO A 1 105 ? -7.470 6.859 3.076 1.00 89.38 105 PRO A CA 1
ATOM 826 C C . PRO A 1 105 ? -8.293 8.127 3.347 1.00 89.38 105 PRO A C 1
ATOM 828 O O . PRO A 1 105 ? -8.148 8.791 4.370 1.00 89.38 105 PRO A O 1
ATOM 831 N N . THR A 1 106 ? -9.173 8.501 2.429 1.00 84.44 106 THR A N 1
ATOM 832 C CA . THR A 1 106 ? -10.092 9.622 2.663 1.00 84.44 106 THR A CA 1
ATOM 833 C C . THR A 1 106 ? -11.223 9.194 3.594 1.00 84.44 106 THR A C 1
ATOM 835 O O . THR A 1 106 ? -11.783 8.118 3.404 1.00 84.44 106 THR A O 1
ATOM 838 N N . GLY A 1 107 ? -11.616 10.053 4.537 1.00 73.62 107 GLY A N 1
ATOM 839 C CA . GLY A 1 107 ? -12.775 9.802 5.405 1.00 73.62 107 GLY A CA 1
ATOM 840 C C . GLY A 1 107 ? -12.492 8.940 6.639 1.00 73.62 107 GLY A C 1
ATOM 841 O O . GLY A 1 107 ? -13.435 8.510 7.297 1.00 73.62 107 GLY A O 1
ATOM 842 N N . ILE A 1 108 ? -11.221 8.702 6.974 1.00 71.56 108 ILE A N 1
ATOM 843 C CA . ILE A 1 108 ? -10.846 8.106 8.263 1.00 71.56 108 ILE A CA 1
ATOM 844 C C . ILE A 1 108 ? -11.066 9.098 9.406 1.00 71.56 108 ILE A C 1
ATOM 846 O O . ILE A 1 108 ? -10.838 10.302 9.270 1.00 71.56 108 ILE A O 1
ATOM 850 N N . SER A 1 109 ? -11.525 8.562 10.534 1.00 66.19 109 SER A N 1
ATOM 851 C CA . SER A 1 109 ? -11.749 9.307 11.770 1.00 66.19 109 SER A CA 1
ATOM 852 C C . SER A 1 109 ? -10.429 9.815 12.352 1.00 66.19 109 SER A C 1
ATOM 854 O O . SER A 1 109 ? -9.414 9.127 12.312 1.00 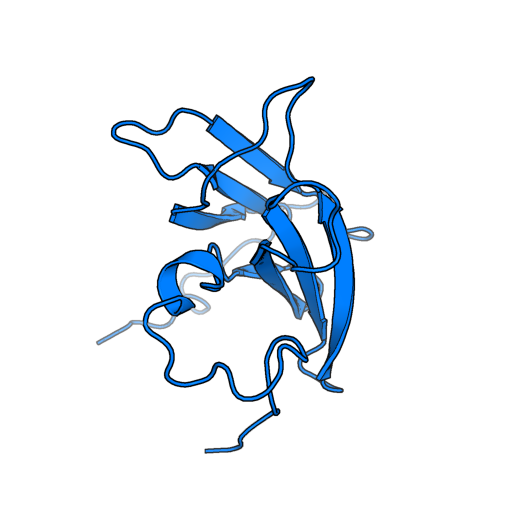66.19 109 SER A O 1
ATOM 856 N N . SER A 1 110 ? -10.449 11.002 12.961 1.00 67.19 110 SER A N 1
ATOM 857 C CA . SER A 1 110 ? -9.351 11.477 13.812 1.00 67.19 110 SER A CA 1
ATOM 858 C C . SER A 1 110 ? -9.307 10.768 15.170 1.00 67.19 110 SER A C 1
ATOM 860 O O . SER A 1 110 ? -8.343 10.932 15.917 1.00 67.19 110 SER A O 1
ATOM 862 N N . GLN A 1 111 ? -10.339 9.989 15.505 1.00 68.31 111 GLN A N 1
ATOM 863 C CA . GLN A 1 111 ? -10.365 9.192 16.722 1.00 68.31 111 GLN A CA 1
ATOM 864 C C . GLN A 1 111 ? -9.715 7.825 16.498 1.00 68.31 111 GLN A C 1
ATOM 866 O O . GLN A 1 111 ? -9.997 7.179 15.486 1.00 68.31 111 GLN A O 1
ATOM 871 N N . PRO A 1 112 ? -8.876 7.364 17.440 1.00 68.38 112 PRO A N 1
ATOM 872 C CA . PRO A 1 112 ? -8.256 6.058 17.341 1.00 68.38 112 PRO A CA 1
ATOM 873 C C . PRO A 1 112 ? -9.325 4.966 17.415 1.00 68.38 112 PRO A C 1
ATOM 875 O O . PRO A 1 112 ? -10.186 4.958 18.295 1.00 68.38 112 PRO A O 1
ATOM 878 N N . THR A 1 113 ? -9.232 4.018 16.496 1.00 68.44 113 THR A N 1
ATOM 879 C CA . THR A 1 113 ? -9.958 2.757 16.528 1.00 68.44 113 THR A CA 1
ATOM 880 C C . THR A 1 113 ? -9.434 1.964 17.716 1.00 68.44 113 THR A C 1
ATOM 882 O O . THR A 1 113 ? -8.305 1.469 17.717 1.00 68.44 113 THR A O 1
ATOM 885 N N . THR A 1 114 ? -10.238 1.877 18.768 1.00 62.72 114 THR A N 1
ATOM 886 C CA . THR A 1 114 ? -9.949 1.022 19.911 1.00 62.72 114 THR A CA 1
ATOM 887 C C . THR A 1 114 ? -10.313 -0.409 19.547 1.00 62.72 114 THR A C 1
ATOM 889 O O . THR A 1 114 ? -11.483 -0.766 19.448 1.00 62.72 114 THR A O 1
ATOM 892 N N . PHE A 1 115 ? -9.301 -1.249 19.347 1.00 61.75 115 PHE A N 1
ATOM 893 C CA . PHE A 1 115 ? -9.522 -2.689 19.296 1.00 61.75 115 PHE A CA 1
ATOM 894 C C . PHE A 1 115 ? -9.791 -3.178 20.715 1.00 61.75 115 PHE A C 1
ATOM 896 O O . PHE A 1 115 ? -8.990 -2.933 21.622 1.00 61.75 115 PHE A O 1
ATOM 903 N N . SER A 1 116 ? -10.906 -3.871 20.928 1.00 60.19 116 SER A N 1
ATOM 904 C CA . SER A 1 116 ? -11.056 -4.661 22.140 1.00 60.19 116 SER A CA 1
ATOM 905 C C . SER A 1 116 ? -10.363 -6.006 21.935 1.00 60.19 116 SER A C 1
ATOM 907 O O . SER A 1 116 ? -10.288 -6.531 20.824 1.00 60.19 116 SER A O 1
ATOM 909 N N . PHE A 1 117 ? -9.907 -6.626 23.021 1.00 61.16 117 PHE A N 1
ATOM 910 C CA . PHE A 1 117 ? -9.386 -7.996 22.969 1.00 61.16 117 PHE A CA 1
ATOM 911 C C . PHE A 1 117 ? -10.377 -9.007 22.364 1.00 61.16 117 PHE A C 1
ATOM 913 O O . PHE A 1 117 ? -9.951 -10.064 21.915 1.00 61.16 117 PHE A O 1
ATOM 920 N N . LYS A 1 118 ? -11.682 -8.696 22.325 1.00 64.94 118 LYS A N 1
ATOM 921 C CA . LYS A 1 118 ? -12.706 -9.547 21.698 1.00 64.94 118 LYS A CA 1
ATOM 922 C C . LYS A 1 118 ? -12.672 -9.488 20.167 1.00 64.94 118 LYS A C 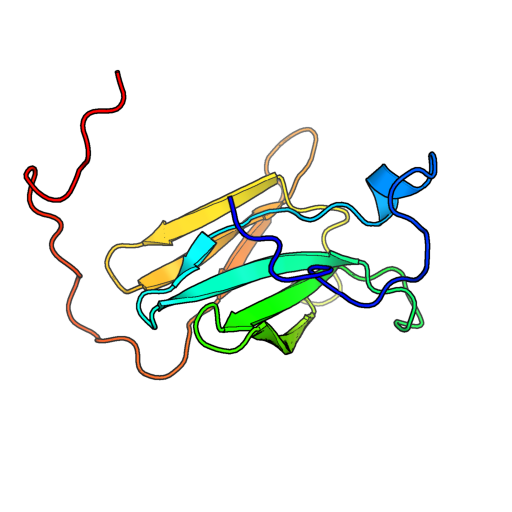1
ATOM 924 O O . LYS A 1 118 ? -13.168 -10.409 19.526 1.00 64.94 118 LYS A O 1
ATOM 929 N N . ASP A 1 119 ? -12.086 -8.435 19.599 1.00 60.97 119 ASP A N 1
ATOM 930 C CA . ASP A 1 119 ? -11.962 -8.224 18.152 1.00 60.97 119 ASP A CA 1
ATOM 931 C C . ASP A 1 119 ? -10.700 -8.893 17.582 1.00 60.97 119 ASP A C 1
ATOM 933 O O . ASP A 1 119 ? -10.586 -9.128 16.378 1.00 60.97 119 ASP A O 1
ATOM 937 N N . ILE A 1 120 ? -9.754 -9.249 18.456 1.00 62.31 120 ILE A N 1
ATOM 938 C CA . ILE A 1 120 ? -8.580 -10.049 18.115 1.00 62.31 120 ILE A CA 1
ATOM 939 C C . ILE A 1 120 ? -9.021 -11.513 18.081 1.00 62.31 120 ILE A C 1
ATOM 941 O O . ILE A 1 120 ? -9.195 -12.145 19.123 1.00 62.31 120 ILE A O 1
ATOM 945 N N . LYS A 1 121 ? -9.203 -12.076 16.881 1.00 53.84 121 LYS A N 1
ATOM 946 C CA . LYS A 1 121 ? -9.401 -13.526 16.755 1.00 53.84 121 LYS A CA 1
ATOM 947 C C . LYS A 1 121 ? -8.182 -14.250 17.343 1.00 53.84 121 LYS A C 1
ATOM 949 O O . LYS A 1 121 ? -7.066 -13.974 16.895 1.00 53.84 121 LYS A O 1
ATOM 954 N N . PRO A 1 122 ? -8.365 -15.190 18.288 1.00 47.69 122 PRO A N 1
ATOM 955 C CA . PRO A 1 122 ? -7.302 -16.110 18.645 1.00 47.69 122 PRO A CA 1
ATOM 956 C C . PRO A 1 122 ? -7.047 -16.982 17.418 1.00 47.69 122 PRO A C 1
ATOM 958 O O . PRO A 1 122 ? -7.897 -17.774 17.017 1.00 47.69 122 PRO A O 1
ATOM 961 N N . TRP A 1 123 ? -5.910 -16.774 16.767 1.00 48.94 123 TRP A N 1
ATOM 962 C CA . TRP A 1 123 ? -5.433 -17.707 15.760 1.00 48.94 123 TRP A CA 1
ATOM 963 C C . TRP A 1 123 ? -4.806 -18.887 16.503 1.00 48.94 123 TRP A C 1
ATOM 965 O O . TRP A 1 123 ? -3.821 -18.713 17.222 1.00 48.94 123 TRP A O 1
ATOM 975 N N . GLY A 1 124 ? -5.430 -20.053 16.353 1.00 42.47 124 GLY A N 1
ATOM 976 C CA . GLY A 1 124 ? -4.966 -21.374 16.765 1.00 42.47 124 GLY A CA 1
ATOM 977 C C . GLY A 1 124 ? -5.394 -22.379 15.711 1.00 42.47 124 GLY A C 1
ATOM 978 O O . GLY A 1 124 ? -6.557 -22.263 15.258 1.00 42.47 124 GLY A O 1
#

Secondary structure (DSSP, 8-state):
------SS---SGGG-GGGGTT--EEEEE-TTS-EEEEEE-TTSSS--EEEEEE-TTT--EEEEEE--BTTB--S-EEEEEE-TTS-EEEEEPSSS---EEEE--TT--SS-----TTTS----

Foldseek 3Di:
DDDLDDLDPDDPVPDDPCCVQFDWAAWEAFPVRKIWIWGFDPPDPDRFIFIKIADPVNRDIDTPGTDADDPDTASDWHHWDAFQQRWIWTFGDDPDRPDIDIDDDPPTDPDGNDDDPVNDPPDD

Radius of gyration: 15.62 Å; chains: 1; bounding box: 37×34×42 Å

Organism: NCBI:txid1852828

pLDDT: mean 77.93, std 14.93, range [42.47, 95.31]